Protein AF-A0A0E3ZAM3-F1 (afdb_monomer_lite)

Structure (mmCIF, N/CA/C/O backbone):
data_AF-A0A0E3ZAM3-F1
#
_entry.id   AF-A0A0E3ZAM3-F1
#
loop_
_atom_site.group_PDB
_atom_site.id
_atom_site.type_symbol
_atom_site.label_atom_id
_atom_site.label_alt_id
_atom_site.label_comp_id
_atom_site.label_asym_id
_atom_site.label_entity_id
_atom_site.label_seq_id
_atom_site.pdbx_PDB_ins_code
_atom_site.Cartn_x
_atom_site.Cartn_y
_atom_site.Cartn_z
_atom_site.occupancy
_atom_site.B_iso_or_equiv
_atom_site.auth_seq_id
_atom_site.auth_comp_id
_atom_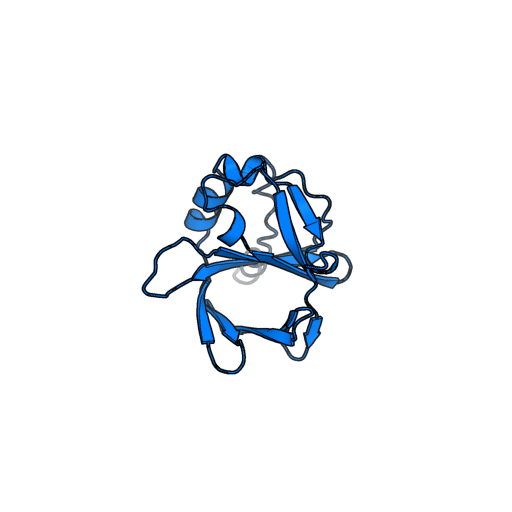site.auth_asym_id
_atom_site.auth_atom_id
_atom_site.pdbx_PDB_model_num
ATOM 1 N N . MET A 1 1 ? -16.613 35.700 14.824 1.00 46.06 1 MET A N 1
ATOM 2 C CA . MET A 1 1 ? -15.928 35.248 13.590 1.00 46.06 1 MET A CA 1
ATOM 3 C C . MET A 1 1 ? -14.954 34.097 13.885 1.00 46.06 1 MET A C 1
ATOM 5 O O . MET A 1 1 ? -13.758 34.323 13.938 1.00 46.06 1 MET A O 1
ATOM 9 N N . LYS A 1 2 ? -15.438 32.868 14.142 1.00 41.44 2 LYS A N 1
ATOM 10 C CA . LYS A 1 2 ? -14.566 31.690 14.399 1.00 41.44 2 LYS A CA 1
ATOM 11 C C . LYS A 1 2 ? -15.093 30.357 13.834 1.00 41.44 2 LYS A C 1
ATOM 13 O O . LYS A 1 2 ? -14.516 29.317 14.107 1.00 41.44 2 LYS A O 1
ATOM 18 N N . LYS A 1 3 ? -16.184 30.360 13.056 1.00 41.06 3 LYS A N 1
ATOM 19 C CA . LYS A 1 3 ? -16.838 29.115 12.596 1.00 41.06 3 LYS A CA 1
ATOM 20 C C . LYS A 1 3 ? -16.625 28.778 11.114 1.00 41.06 3 LYS A C 1
ATOM 22 O O . LYS A 1 3 ? -16.874 27.646 10.732 1.00 41.06 3 LYS A O 1
ATOM 27 N N . LEU A 1 4 ? -16.122 29.710 10.299 1.00 43.88 4 LEU A N 1
ATOM 28 C CA . LEU A 1 4 ? -15.966 29.497 8.850 1.00 43.88 4 LEU A CA 1
ATOM 29 C C . LEU A 1 4 ? -14.602 28.920 8.431 1.00 43.88 4 LEU A C 1
ATOM 31 O O . LEU A 1 4 ? -14.508 28.327 7.366 1.00 43.88 4 LEU A O 1
ATOM 35 N N . ILE A 1 5 ? -13.561 29.018 9.266 1.00 47.88 5 ILE A N 1
ATOM 36 C CA . ILE A 1 5 ? -12.212 28.531 8.907 1.00 47.88 5 ILE A CA 1
ATOM 37 C C . ILE A 1 5 ? -12.047 27.028 9.208 1.00 47.88 5 ILE A C 1
ATOM 39 O O . ILE A 1 5 ? -11.266 26.343 8.555 1.00 47.88 5 ILE A O 1
ATOM 43 N N . MET A 1 6 ? -12.835 26.470 10.134 1.00 44.34 6 MET A N 1
ATOM 44 C CA . MET A 1 6 ? -12.668 25.076 10.573 1.00 44.34 6 MET A CA 1
ATOM 45 C C . MET A 1 6 ? -13.172 24.035 9.560 1.00 44.34 6 MET A C 1
ATOM 47 O O . MET A 1 6 ? -12.778 22.877 9.634 1.00 44.34 6 MET A O 1
ATOM 51 N N . ILE A 1 7 ? -14.001 24.439 8.593 1.00 44.09 7 ILE A N 1
ATOM 52 C CA . ILE A 1 7 ? -14.472 23.556 7.511 1.00 44.09 7 ILE A CA 1
ATOM 53 C C . ILE A 1 7 ? -13.471 23.533 6.339 1.00 44.09 7 ILE A C 1
ATOM 55 O O . ILE A 1 7 ? -13.437 22.571 5.576 1.00 44.09 7 ILE A O 1
ATOM 59 N N . LEU A 1 8 ? -12.571 24.521 6.241 1.00 37.31 8 LEU A N 1
ATOM 60 C CA . LEU A 1 8 ? -11.577 24.588 5.164 1.00 37.31 8 LEU A CA 1
ATOM 61 C C . LEU A 1 8 ? -10.374 23.645 5.384 1.00 37.31 8 LEU A C 1
ATOM 63 O O . LEU A 1 8 ? -9.670 23.319 4.435 1.00 37.31 8 LEU A O 1
ATOM 67 N N . MET A 1 9 ? -10.156 23.140 6.606 1.00 44.06 9 MET A N 1
ATOM 68 C CA . MET A 1 9 ? -9.038 22.230 6.920 1.00 44.06 9 MET A CA 1
ATOM 69 C C . MET A 1 9 ? -9.327 20.741 6.669 1.00 44.06 9 MET A C 1
ATOM 71 O O . MET A 1 9 ? -8.450 19.911 6.899 1.00 44.06 9 MET A O 1
ATOM 75 N N . MET A 1 10 ? -10.517 20.373 6.181 1.00 44.47 10 MET A N 1
ATOM 76 C CA . MET A 1 10 ? -10.887 18.962 5.983 1.00 44.47 10 MET A CA 1
ATOM 77 C C . MET A 1 10 ? -11.291 18.614 4.544 1.00 44.47 10 MET A C 1
ATOM 79 O O . MET A 1 10 ? -11.966 17.618 4.304 1.00 44.47 10 MET A O 1
ATOM 83 N N . MET A 1 11 ? -10.813 19.397 3.575 1.00 39.91 11 MET A N 1
ATOM 84 C CA . MET A 1 11 ? -10.763 19.014 2.162 1.00 39.91 11 MET A CA 1
ATOM 85 C C . MET A 1 11 ? -9.323 19.069 1.652 1.00 39.91 11 MET A C 1
ATOM 87 O O . MET A 1 11 ? -8.987 19.812 0.739 1.00 39.91 11 MET A O 1
ATOM 91 N N . ILE A 1 12 ? -8.451 18.233 2.217 1.00 49.75 12 ILE A N 1
ATOM 92 C CA . ILE A 1 12 ? -7.237 17.828 1.499 1.00 49.75 12 ILE A CA 1
ATOM 93 C C . ILE A 1 12 ? -7.638 16.676 0.570 1.00 49.75 12 ILE A C 1
ATOM 95 O O . ILE A 1 12 ? -7.276 15.517 0.756 1.00 49.75 12 ILE A O 1
ATOM 99 N N . THR A 1 13 ? -8.467 16.985 -0.424 1.00 43.44 13 THR A N 1
ATOM 100 C CA . THR A 1 13 ? -8.499 16.212 -1.662 1.00 43.44 13 THR A CA 1
ATOM 101 C C . THR A 1 13 ? -7.161 16.471 -2.340 1.00 43.44 13 THR A C 1
ATOM 103 O O . THR A 1 13 ? -6.889 17.581 -2.789 1.00 43.44 13 THR A O 1
ATOM 106 N N . PHE A 1 14 ? -6.284 15.469 -2.318 1.00 48.47 14 PHE A N 1
ATOM 107 C CA . PHE A 1 14 ? -4.962 15.477 -2.944 1.00 48.47 14 PHE A CA 1
ATOM 108 C C . PHE A 1 14 ? -5.089 15.673 -4.470 1.00 48.47 14 PHE A C 1
ATOM 110 O O . PHE A 1 14 ? -5.032 14.724 -5.246 1.00 48.47 14 PHE A O 1
ATOM 117 N N . VAL A 1 15 ? -5.259 16.920 -4.912 1.00 44.12 15 VAL A N 1
ATOM 118 C CA . VAL A 1 15 ? -5.201 17.324 -6.332 1.00 44.12 15 VAL A CA 1
ATOM 119 C C . VAL A 1 15 ? -3.742 17.572 -6.774 1.00 44.12 15 VAL A C 1
ATOM 121 O O . VAL A 1 15 ? -3.460 17.736 -7.953 1.00 44.12 15 VAL A O 1
ATOM 124 N N . GLY A 1 16 ? -2.773 17.527 -5.851 1.00 38.91 16 GLY A N 1
ATOM 125 C CA . GLY A 1 16 ? -1.388 17.963 -6.090 1.00 38.91 16 GLY A CA 1
ATOM 126 C C . GLY A 1 16 ? -0.343 16.909 -6.484 1.00 38.91 16 GLY A C 1
ATOM 127 O O . GLY A 1 16 ? 0.815 17.272 -6.606 1.00 38.91 16 GLY A O 1
ATOM 128 N N . MET A 1 17 ? -0.684 15.630 -6.683 1.00 47.72 17 MET A N 1
ATOM 129 C CA . MET A 1 17 ? 0.301 14.584 -7.054 1.00 47.72 17 MET A CA 1
ATOM 130 C C . MET A 1 17 ? 0.190 14.141 -8.525 1.00 47.72 17 MET A C 1
ATOM 132 O O . MET A 1 17 ? 0.475 12.998 -8.856 1.00 47.72 17 MET A O 1
ATOM 136 N N . ALA A 1 18 ? -0.320 14.989 -9.420 1.00 44.69 18 ALA A N 1
ATOM 137 C CA . ALA A 1 18 ? -0.689 14.580 -10.780 1.00 44.69 18 ALA A CA 1
ATOM 138 C C . ALA A 1 18 ? 0.461 14.554 -11.810 1.00 44.69 18 ALA A C 1
ATOM 140 O O . ALA A 1 18 ? 0.242 14.065 -12.912 1.00 44.69 18 ALA A O 1
ATOM 141 N N . THR A 1 19 ? 1.667 15.039 -11.501 1.00 44.41 19 THR A N 1
ATOM 142 C CA . THR A 1 19 ? 2.716 15.216 -12.527 1.00 44.41 19 THR A CA 1
ATOM 143 C C . THR A 1 19 ? 3.643 14.015 -12.735 1.00 44.41 19 THR A C 1
ATOM 145 O O . THR A 1 19 ? 4.192 13.895 -13.822 1.00 44.41 19 THR A O 1
ATOM 148 N N . ASN A 1 20 ? 3.773 13.096 -11.768 1.00 51.31 20 ASN A N 1
ATOM 149 C CA . ASN A 1 20 ? 4.709 11.954 -11.834 1.00 51.31 20 ASN A CA 1
ATOM 150 C C . ASN A 1 20 ? 4.049 10.600 -11.507 1.00 51.31 20 ASN A C 1
ATOM 152 O O . ASN A 1 20 ? 4.689 9.701 -10.966 1.00 51.31 20 ASN A O 1
ATOM 156 N N . LYS A 1 21 ? 2.745 10.449 -11.768 1.00 60.72 21 LYS A N 1
ATOM 157 C CA . LYS A 1 21 ? 2.055 9.179 -11.497 1.00 60.72 21 LYS A CA 1
ATOM 158 C C . LYS A 1 21 ? 2.456 8.113 -12.522 1.00 60.72 21 LYS A C 1
ATOM 160 O O . LYS A 1 21 ? 2.566 8.448 -13.704 1.00 60.72 21 LYS A O 1
ATOM 165 N N . PRO A 1 22 ? 2.612 6.843 -12.104 1.00 63.34 22 PRO A N 1
ATOM 166 C CA . PRO A 1 22 ? 2.799 5.752 -13.040 1.00 63.34 22 PRO A CA 1
ATOM 167 C C . PRO A 1 22 ? 1.574 5.692 -13.947 1.00 63.34 22 PRO A C 1
ATOM 169 O O . PRO A 1 22 ? 0.475 6.105 -13.557 1.00 63.34 22 PRO A O 1
ATOM 172 N N . LYS A 1 23 ? 1.741 5.176 -15.165 1.00 63.44 23 LYS A N 1
ATOM 173 C CA . LYS A 1 23 ? 0.605 4.988 -16.068 1.00 63.44 23 LYS A CA 1
ATOM 174 C C . LYS A 1 23 ? -0.247 3.832 -15.547 1.00 63.44 23 LYS A C 1
ATOM 176 O O . LYS A 1 23 ? -0.054 2.681 -15.932 1.00 63.44 23 LYS A O 1
ATOM 181 N N . ASP A 1 24 ? -1.174 4.157 -14.657 1.00 67.31 24 ASP A N 1
ATOM 182 C CA . ASP A 1 24 ? -2.150 3.232 -14.108 1.00 67.31 24 ASP A CA 1
ATOM 183 C C . ASP A 1 24 ? -3.550 3.494 -14.665 1.00 67.31 24 ASP A C 1
ATOM 185 O O . ASP A 1 24 ? -3.892 4.609 -15.056 1.00 67.31 24 ASP A O 1
ATOM 189 N N . ASN A 1 25 ? -4.339 2.426 -14.772 1.00 65.25 25 ASN A N 1
ATOM 190 C CA . ASN A 1 25 ? -5.701 2.476 -15.304 1.00 65.25 25 ASN A CA 1
ATOM 191 C C . ASN A 1 25 ? -6.740 2.549 -14.171 1.00 65.25 25 ASN A C 1
ATOM 193 O O . ASN A 1 25 ? -7.892 2.158 -14.368 1.00 65.25 25 ASN A O 1
ATOM 197 N N . PHE A 1 26 ? -6.344 2.963 -12.962 1.00 77.06 26 PHE A N 1
ATOM 198 C CA . PHE A 1 26 ? -7.250 2.975 -11.823 1.00 77.06 26 PHE A CA 1
ATOM 199 C C . PHE A 1 26 ? -8.000 4.297 -11.750 1.00 77.06 26 PHE A C 1
ATOM 201 O O . PHE A 1 26 ? -7.404 5.365 -11.637 1.00 77.06 26 PHE A O 1
ATOM 208 N N . ASP A 1 27 ? -9.327 4.218 -11.710 1.00 75.81 27 ASP A N 1
ATOM 209 C CA . ASP A 1 27 ? -10.148 5.361 -11.332 1.00 75.81 27 ASP A CA 1
ATOM 210 C C . ASP A 1 27 ? -10.418 5.324 -9.821 1.00 75.81 27 ASP A C 1
ATOM 212 O O . ASP A 1 27 ? -11.190 4.487 -9.334 1.00 75.81 27 ASP A O 1
ATOM 216 N N . TYR A 1 28 ? -9.750 6.193 -9.058 1.00 71.38 28 TYR A N 1
ATOM 217 C CA . TYR A 1 28 ? -9.816 6.205 -7.595 1.00 71.38 28 TYR A CA 1
ATOM 218 C C . TYR A 1 28 ? -10.463 7.457 -7.010 1.00 71.38 28 TYR A C 1
ATOM 220 O O . TYR A 1 28 ? -10.226 8.582 -7.436 1.00 71.38 28 TYR A O 1
ATOM 228 N N . ASP A 1 29 ? -11.307 7.218 -6.005 1.00 67.25 29 ASP A N 1
ATOM 229 C CA . ASP A 1 29 ? -12.054 8.227 -5.246 1.00 67.25 29 ASP A CA 1
ATOM 230 C C . ASP A 1 29 ? -11.169 8.846 -4.172 1.00 67.25 29 ASP A C 1
ATOM 232 O O . ASP A 1 29 ? -11.150 10.057 -3.961 1.00 67.25 29 ASP A O 1
ATOM 236 N N . LYS A 1 30 ? -10.398 7.993 -3.488 1.00 68.38 30 LYS A N 1
ATOM 237 C CA . LYS A 1 30 ? -9.599 8.419 -2.351 1.00 68.38 30 LYS A CA 1
ATOM 238 C C . LYS A 1 30 ? -8.368 7.547 -2.165 1.00 68.38 30 LYS A C 1
ATOM 240 O O . LYS A 1 30 ? -8.427 6.319 -2.163 1.00 68.38 30 LYS A O 1
ATOM 245 N N . TYR A 1 31 ? -7.252 8.211 -1.924 1.00 72.19 31 TYR A N 1
ATOM 246 C CA . TYR A 1 31 ? -6.025 7.581 -1.471 1.00 72.19 31 TYR A CA 1
ATOM 247 C C . TYR A 1 31 ? -6.117 7.256 0.037 1.00 72.19 31 TYR A C 1
ATOM 249 O O . TYR A 1 31 ? -6.544 8.108 0.824 1.00 72.19 31 TYR A O 1
ATOM 257 N N . VAL A 1 32 ? -5.779 6.021 0.440 1.00 75.31 32 VAL A N 1
ATOM 258 C CA . VAL A 1 32 ? -5.959 5.541 1.829 1.00 75.31 32 VAL A CA 1
ATOM 259 C C . VAL A 1 32 ? -4.649 5.603 2.621 1.00 75.31 32 VAL A C 1
ATOM 261 O O . VAL A 1 32 ? -4.660 6.092 3.755 1.00 75.31 32 VAL A O 1
ATOM 264 N N . GLY A 1 33 ? -3.521 5.194 2.034 1.00 88.50 33 GLY A N 1
ATOM 265 C CA . GLY A 1 33 ? -2.209 5.324 2.674 1.00 88.50 33 GLY A CA 1
ATOM 266 C C . GLY A 1 33 ? -1.078 4.563 1.973 1.00 88.50 33 GLY A C 1
ATOM 267 O O . GLY A 1 33 ? -1.338 3.624 1.226 1.00 88.50 33 GLY A O 1
ATOM 268 N N . TYR A 1 34 ? 0.158 4.982 2.255 1.00 91.00 34 TYR A N 1
ATOM 269 C CA . TYR A 1 34 ? 1.442 4.364 1.934 1.00 91.00 34 TYR A CA 1
ATOM 270 C C . TYR A 1 34 ? 2.024 3.989 3.289 1.00 91.00 34 TYR A C 1
ATOM 272 O O . TYR A 1 34 ? 1.920 4.771 4.243 1.00 91.00 34 TYR A O 1
ATOM 280 N N . TYR A 1 35 ? 2.559 2.784 3.386 1.00 92.56 35 TYR A N 1
ATOM 281 C CA . TYR A 1 35 ? 3.024 2.239 4.643 1.00 92.56 35 TYR A CA 1
ATOM 282 C C . TYR A 1 35 ? 4.361 1.539 4.443 1.00 92.56 35 TYR A C 1
ATOM 284 O O . TYR A 1 35 ? 4.482 0.687 3.563 1.00 92.56 35 TYR A O 1
ATOM 292 N N . THR A 1 36 ? 5.338 1.875 5.277 1.00 92.44 36 THR A N 1
ATOM 293 C CA . THR A 1 36 ? 6.683 1.292 5.268 1.00 92.44 36 THR A CA 1
ATOM 294 C C . THR A 1 36 ? 6.835 0.322 6.436 1.00 92.44 36 THR A C 1
ATOM 296 O O . THR A 1 36 ? 6.444 0.637 7.561 1.00 92.44 36 THR A O 1
ATOM 299 N N . TYR A 1 37 ? 7.370 -0.868 6.172 1.00 91.56 37 TYR A N 1
ATOM 300 C CA . TYR A 1 37 ? 7.576 -1.912 7.176 1.00 91.56 37 TYR A CA 1
ATOM 301 C C . TYR A 1 37 ? 8.539 -1.470 8.294 1.00 91.56 37 TYR A C 1
ATOM 303 O O . TYR A 1 37 ? 9.547 -0.826 8.020 1.00 91.56 37 TYR A O 1
ATOM 311 N N . GLU A 1 38 ? 8.227 -1.814 9.549 1.00 87.62 38 GLU A N 1
ATOM 312 C CA . GLU A 1 38 ? 8.985 -1.394 10.746 1.00 87.62 38 GLU A CA 1
ATOM 313 C C . GLU A 1 38 ? 9.978 -2.459 11.283 1.00 87.62 38 GLU A C 1
ATOM 315 O O . GLU A 1 38 ? 10.522 -2.273 12.369 1.00 87.62 38 GLU A O 1
ATOM 320 N N . GLY A 1 39 ? 10.190 -3.592 10.598 1.00 80.44 39 GLY A N 1
ATOM 321 C CA . GLY A 1 39 ? 11.057 -4.686 11.086 1.00 80.44 39 GLY A CA 1
ATOM 322 C C . GLY A 1 39 ? 12.566 -4.509 10.841 1.00 80.44 39 GLY A C 1
ATOM 323 O O . GLY A 1 39 ? 12.994 -3.565 10.183 1.00 80.44 39 GLY A O 1
ATOM 324 N N . GLU A 1 40 ? 13.370 -5.447 11.367 1.00 66.75 40 GLU A N 1
ATOM 325 C CA . GLU A 1 40 ? 14.850 -5.384 11.387 1.00 66.75 40 GLU A CA 1
ATOM 326 C C . GLU A 1 40 ? 15.508 -5.496 10.001 1.00 66.75 40 GLU A C 1
ATOM 328 O O . GLU A 1 40 ? 16.546 -4.881 9.755 1.00 66.75 40 GLU A O 1
ATOM 333 N N . GLU A 1 41 ? 14.899 -6.228 9.066 1.00 57.97 41 GLU A N 1
ATOM 334 C CA . GLU A 1 41 ? 15.356 -6.275 7.677 1.00 57.97 41 GLU A CA 1
ATOM 335 C C . GLU A 1 41 ? 14.791 -5.081 6.903 1.00 57.97 41 GLU A C 1
ATOM 337 O O . GLU A 1 41 ? 13.729 -5.160 6.283 1.00 57.97 41 GLU A O 1
ATOM 342 N N . SER A 1 42 ? 15.523 -3.967 6.920 1.00 52.22 42 SER A N 1
ATOM 343 C CA . SER A 1 42 ? 15.220 -2.721 6.203 1.00 52.22 42 SER A CA 1
ATOM 344 C C . SER A 1 42 ? 15.345 -2.822 4.673 1.00 52.22 42 SER A C 1
ATOM 346 O O . SER A 1 42 ? 15.718 -1.863 3.995 1.00 52.22 42 SER A O 1
ATOM 348 N N . THR A 1 43 ? 14.967 -3.958 4.083 1.00 53.97 43 THR A N 1
ATOM 349 C CA . THR A 1 43 ? 14.498 -3.923 2.697 1.00 53.97 43 THR A CA 1
ATOM 350 C C . THR A 1 43 ? 13.193 -3.141 2.707 1.00 53.97 43 THR A C 1
ATOM 352 O O . THR A 1 43 ? 12.332 -3.368 3.553 1.00 53.97 43 THR A O 1
ATOM 355 N N . SER A 1 44 ? 13.088 -2.140 1.839 1.00 63.75 44 SER A N 1
ATOM 356 C CA . SER A 1 44 ? 12.054 -1.105 1.820 1.00 63.75 44 SER A CA 1
ATOM 357 C C . SER A 1 44 ? 10.660 -1.644 1.461 1.00 63.75 44 SER A C 1
ATOM 359 O O . SER A 1 44 ? 10.023 -1.160 0.533 1.00 63.75 44 SER A O 1
ATOM 361 N N . LYS A 1 45 ? 10.164 -2.660 2.179 1.00 83.69 45 LYS A N 1
ATOM 362 C CA . LYS A 1 45 ? 8.842 -3.256 1.998 1.00 83.69 45 LYS A CA 1
ATOM 363 C C . LYS A 1 45 ? 7.810 -2.166 2.244 1.00 83.69 45 LYS A C 1
ATOM 365 O O . LYS A 1 45 ? 7.540 -1.773 3.383 1.00 83.69 45 LYS A O 1
ATOM 370 N N . LYS A 1 46 ? 7.282 -1.642 1.146 1.00 89.38 46 LYS A N 1
ATOM 371 C CA . LYS A 1 46 ? 6.312 -0.560 1.133 1.00 89.38 46 LYS A CA 1
ATOM 372 C C . LYS A 1 46 ? 5.042 -1.071 0.493 1.00 89.38 46 LYS A C 1
ATOM 374 O O . LYS A 1 46 ? 5.076 -1.732 -0.540 1.00 89.38 46 LYS A O 1
ATOM 379 N N . ILE A 1 47 ? 3.919 -0.744 1.106 1.00 91.12 47 ILE A N 1
ATOM 380 C CA . ILE A 1 47 ? 2.605 -1.107 0.597 1.00 91.12 47 ILE A CA 1
ATOM 381 C C . ILE A 1 47 ? 1.739 0.132 0.478 1.00 91.12 47 ILE A C 1
ATOM 383 O O . ILE A 1 47 ? 1.827 1.059 1.283 1.00 91.12 47 ILE A O 1
ATOM 387 N N . GLU A 1 48 ? 0.879 0.144 -0.527 1.00 91.50 48 GLU A N 1
ATOM 388 C CA . GLU A 1 48 ? -0.126 1.180 -0.711 1.00 91.50 48 GLU A CA 1
ATOM 389 C C . GLU A 1 48 ? -1.520 0.578 -0.717 1.00 91.50 48 GLU A C 1
ATOM 391 O O . GLU A 1 48 ? -1.762 -0.449 -1.345 1.00 91.50 48 GLU A O 1
ATOM 396 N N . ILE A 1 49 ? -2.457 1.264 -0.062 1.00 91.25 49 ILE A N 1
ATOM 397 C CA . ILE A 1 49 ? -3.883 0.966 -0.151 1.00 91.25 49 ILE A CA 1
ATOM 398 C C . ILE A 1 49 ? -4.585 2.126 -0.864 1.00 91.25 49 ILE A C 1
ATOM 400 O O . ILE A 1 49 ? -4.474 3.293 -0.465 1.00 91.25 49 ILE A O 1
ATOM 404 N N . ARG A 1 50 ? -5.369 1.803 -1.898 1.00 90.06 50 ARG A N 1
ATOM 405 C CA . ARG A 1 50 ? -6.205 2.763 -2.642 1.00 90.06 50 ARG A CA 1
ATOM 406 C C . ARG A 1 50 ? -7.681 2.389 -2.541 1.00 90.06 50 ARG A C 1
ATOM 408 O O . ARG A 1 50 ? -8.022 1.208 -2.568 1.00 90.06 50 ARG A O 1
ATOM 415 N N . LYS A 1 51 ? -8.562 3.395 -2.480 1.00 89.25 51 LYS A N 1
ATOM 416 C CA . LYS A 1 51 ? -10.014 3.233 -2.638 1.00 89.25 51 LYS A CA 1
ATOM 417 C C . LYS A 1 51 ? -10.431 3.705 -4.031 1.00 89.25 51 LYS A C 1
ATOM 419 O O . LYS A 1 51 ? -10.318 4.886 -4.365 1.00 89.25 51 LYS A O 1
ATOM 424 N N . LEU A 1 52 ? -10.942 2.778 -4.826 1.00 87.50 52 LEU A N 1
ATOM 425 C CA . LEU A 1 52 ? -11.443 3.011 -6.175 1.00 87.50 52 LEU A CA 1
ATOM 426 C C . LEU A 1 52 ? -12.795 3.750 -6.158 1.00 87.50 52 LEU A C 1
ATOM 428 O O . LEU A 1 52 ? -13.537 3.668 -5.176 1.00 87.50 52 LEU A O 1
ATOM 432 N N . LYS A 1 53 ? -13.158 4.437 -7.252 1.00 85.94 53 LYS A N 1
ATOM 433 C CA . LYS A 1 53 ? -14.446 5.158 -7.362 1.00 85.94 53 LYS A CA 1
ATOM 434 C C . LYS A 1 53 ? -15.677 4.275 -7.248 1.00 85.94 53 LYS A C 1
ATOM 436 O O . LYS A 1 53 ? -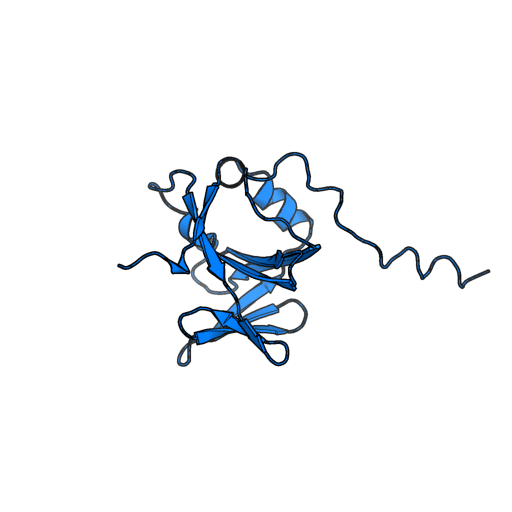16.701 4.702 -6.729 1.00 85.94 53 LYS A O 1
ATOM 441 N N . ASN A 1 54 ? -15.557 3.017 -7.648 1.00 85.44 54 ASN A N 1
ATOM 442 C CA . ASN A 1 54 ? -16.603 2.013 -7.464 1.00 85.44 54 ASN A CA 1
ATOM 443 C C . ASN A 1 54 ? -16.693 1.472 -6.019 1.00 85.44 54 ASN A C 1
ATOM 445 O O . ASN A 1 54 ? -17.376 0.479 -5.782 1.00 85.44 54 ASN A O 1
ATOM 449 N N . GLY A 1 55 ? -15.975 2.072 -5.063 1.00 86.12 55 GLY A N 1
ATOM 450 C CA . GLY A 1 55 ? -15.978 1.690 -3.652 1.00 86.12 55 GLY A CA 1
ATOM 451 C C . GLY A 1 55 ? -15.089 0.495 -3.299 1.00 86.12 55 GLY A C 1
ATOM 452 O O . GLY A 1 55 ? -14.963 0.179 -2.116 1.00 86.12 55 GLY A O 1
ATOM 453 N N . LYS A 1 56 ? -14.456 -0.159 -4.282 1.00 90.31 56 LYS A N 1
ATOM 454 C CA . LYS A 1 56 ? -13.523 -1.273 -4.048 1.00 90.31 56 LYS A CA 1
ATOM 455 C C . LYS A 1 56 ? -12.180 -0.767 -3.529 1.00 90.31 56 LYS A C 1
ATOM 457 O O . LYS A 1 56 ? -11.806 0.379 -3.763 1.00 90.31 56 LYS A O 1
ATOM 462 N N . TYR A 1 57 ? -11.439 -1.642 -2.862 1.00 92.06 57 TYR A N 1
ATOM 463 C CA . TYR A 1 57 ? -10.098 -1.351 -2.368 1.00 92.06 57 TYR A CA 1
ATOM 464 C C . TYR A 1 57 ? -9.080 -2.230 -3.088 1.00 92.06 57 TYR A C 1
ATOM 466 O O . TYR A 1 57 ? -9.391 -3.363 -3.455 1.00 92.06 57 TYR A O 1
ATOM 474 N N . ILE A 1 58 ? -7.876 -1.703 -3.283 1.00 93.12 58 ILE A N 1
ATOM 475 C CA . ILE A 1 58 ? -6.734 -2.467 -3.792 1.00 93.12 58 ILE A CA 1
ATOM 476 C C . ILE A 1 58 ? -5.512 -2.235 -2.912 1.00 93.12 58 ILE A C 1
ATOM 478 O O . ILE A 1 58 ? -5.374 -1.162 -2.316 1.00 93.12 58 ILE A O 1
ATOM 482 N N . LEU A 1 59 ? -4.649 -3.243 -2.864 1.00 93.19 59 LEU A N 1
ATOM 483 C CA . LEU A 1 59 ? -3.316 -3.191 -2.286 1.00 93.19 59 LEU A CA 1
ATOM 484 C C . LEU A 1 59 ? -2.281 -3.261 -3.403 1.00 93.19 59 LEU A C 1
ATOM 486 O O . LEU A 1 59 ? -2.418 -4.076 -4.310 1.00 93.19 59 LEU A O 1
ATOM 490 N N . ILE A 1 60 ? -1.248 -2.434 -3.325 1.00 90.50 60 ILE A N 1
ATOM 491 C CA . ILE A 1 60 ? -0.067 -2.517 -4.183 1.00 90.50 60 ILE A CA 1
ATOM 492 C C . ILE A 1 60 ? 1.116 -2.839 -3.277 1.00 90.50 60 ILE A C 1
ATOM 494 O O . ILE A 1 60 ? 1.365 -2.108 -2.317 1.00 90.50 60 ILE A O 1
ATOM 498 N N . ASP A 1 61 ? 1.813 -3.935 -3.570 1.00 88.06 61 ASP A N 1
ATOM 499 C CA . ASP A 1 61 ? 3.013 -4.345 -2.843 1.00 88.06 61 ASP A CA 1
ATOM 500 C C . ASP A 1 61 ? 4.257 -3.937 -3.633 1.00 88.06 61 ASP A C 1
ATOM 502 O O . ASP A 1 61 ? 4.560 -4.490 -4.693 1.00 88.06 61 ASP A O 1
ATOM 506 N N . TYR A 1 62 ? 4.974 -2.942 -3.119 1.00 88.50 62 TYR A N 1
ATOM 507 C CA . TYR A 1 62 ? 6.179 -2.419 -3.747 1.00 88.50 62 TYR A CA 1
ATOM 508 C C . TYR A 1 62 ? 7.429 -3.219 -3.395 1.00 88.50 62 TYR A C 1
ATOM 510 O O . TYR A 1 62 ? 8.490 -2.909 -3.923 1.00 88.50 62 TYR A O 1
ATOM 518 N N . THR A 1 63 ? 7.334 -4.285 -2.590 1.00 82.25 63 THR A N 1
ATOM 519 C CA . THR A 1 63 ? 8.460 -5.210 -2.364 1.00 82.25 63 THR A CA 1
ATOM 520 C C . THR A 1 63 ? 9.051 -5.708 -3.687 1.00 82.25 63 THR A C 1
ATOM 522 O O . THR A 1 63 ? 10.266 -5.810 -3.823 1.00 82.25 63 THR A O 1
ATOM 525 N N . TYR A 1 64 ? 8.208 -5.912 -4.705 1.00 78.44 64 TYR A N 1
ATOM 526 C CA . TYR A 1 64 ? 8.615 -6.351 -6.043 1.00 78.44 64 TYR A CA 1
ATOM 527 C C . TYR A 1 64 ? 9.361 -5.289 -6.875 1.00 78.44 64 TYR A C 1
ATOM 529 O O . TYR A 1 64 ? 9.874 -5.621 -7.943 1.00 78.44 64 TYR A O 1
ATOM 537 N N . MET A 1 65 ? 9.433 -4.031 -6.419 1.00 83.06 65 MET A N 1
ATOM 538 C CA . MET A 1 65 ? 10.286 -3.008 -7.042 1.00 83.06 65 MET A CA 1
ATOM 539 C C . MET A 1 65 ? 11.758 -3.179 -6.672 1.00 83.06 65 MET A C 1
ATOM 541 O O . MET A 1 65 ? 12.637 -2.789 -7.434 1.00 83.06 65 MET A O 1
ATOM 545 N N . TYR A 1 66 ? 12.041 -3.731 -5.493 1.00 70.62 66 TYR A N 1
ATOM 546 C CA . TYR A 1 66 ? 13.380 -3.729 -4.921 1.00 70.62 66 TYR A CA 1
ATOM 547 C C . TYR A 1 66 ? 14.137 -4.995 -5.345 1.00 70.62 66 TYR A C 1
ATOM 549 O O . TYR A 1 66 ? 14.135 -6.005 -4.648 1.00 70.62 66 TYR A O 1
ATOM 557 N N . GLY A 1 67 ? 14.781 -4.949 -6.516 1.00 63.50 67 GLY A N 1
ATOM 558 C CA . GLY A 1 67 ? 15.649 -6.024 -7.006 1.00 63.50 67 GLY A CA 1
ATOM 559 C C . GLY A 1 67 ? 16.182 -5.784 -8.422 1.00 63.50 67 GLY A C 1
ATOM 560 O O . GLY A 1 67 ? 15.575 -5.068 -9.213 1.00 63.50 67 GLY A O 1
ATOM 561 N N . SER A 1 68 ? 17.297 -6.432 -8.778 1.00 60.31 68 SER A N 1
ATOM 562 C CA . SER A 1 68 ? 17.966 -6.289 -10.088 1.00 60.31 68 SER A CA 1
ATOM 563 C C . SER A 1 68 ? 17.141 -6.769 -11.296 1.00 60.31 68 SER A C 1
ATOM 565 O O . SER A 1 68 ? 17.558 -6.576 -12.435 1.00 60.31 68 SER A O 1
ATOM 567 N N . GLY A 1 69 ? 15.979 -7.388 -1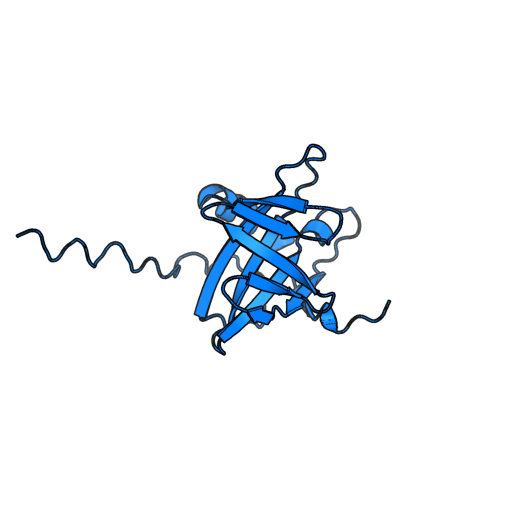1.063 1.00 70.81 69 GLY A N 1
ATOM 568 C CA . GLY A 1 69 ? 15.070 -7.898 -12.093 1.00 70.81 69 GLY A CA 1
ATOM 569 C C . GLY A 1 69 ? 13.787 -7.085 -12.295 1.00 70.81 69 GLY A C 1
ATOM 570 O O . GLY A 1 69 ? 12.934 -7.509 -13.078 1.00 70.81 69 GLY A O 1
ATOM 571 N N . TYR A 1 70 ? 13.605 -5.956 -11.599 1.00 83.12 70 TYR A N 1
ATOM 572 C CA . TYR A 1 70 ? 12.405 -5.137 -11.768 1.00 83.12 70 TYR A CA 1
ATOM 573 C C . TYR A 1 70 ? 12.352 -4.522 -13.175 1.00 83.12 70 TYR A C 1
ATOM 575 O O . TYR A 1 70 ? 13.266 -3.834 -13.615 1.00 83.12 70 TYR A O 1
ATOM 583 N N . ASN A 1 71 ? 11.261 -4.778 -13.898 1.00 84.69 71 ASN A N 1
ATOM 584 C CA . ASN A 1 71 ? 11.077 -4.359 -15.294 1.00 84.69 71 ASN A CA 1
ATOM 585 C C . ASN A 1 71 ? 9.923 -3.360 -15.476 1.00 84.69 71 ASN A C 1
ATOM 587 O O . ASN A 1 71 ? 9.351 -3.253 -16.565 1.00 84.69 71 ASN A O 1
ATOM 591 N N . GLY A 1 72 ? 9.536 -2.670 -14.400 1.00 86.31 72 GLY A N 1
ATOM 592 C CA . GLY A 1 72 ? 8.401 -1.754 -14.422 1.00 86.31 72 GLY A CA 1
ATOM 593 C C . GLY A 1 72 ? 7.038 -2.435 -14.280 1.00 86.31 72 GLY A C 1
ATOM 594 O O . GLY A 1 72 ? 6.035 -1.798 -14.574 1.00 86.31 72 GLY A O 1
ATOM 595 N N . LYS A 1 73 ? 6.943 -3.713 -13.889 1.00 87.62 73 LYS A N 1
ATOM 596 C CA . LYS A 1 73 ? 5.654 -4.398 -13.661 1.00 87.62 73 LYS A CA 1
ATOM 597 C C . LYS A 1 73 ? 5.439 -4.702 -12.184 1.00 87.62 73 LYS A C 1
ATOM 599 O O . LYS A 1 73 ? 6.255 -5.394 -11.585 1.00 87.62 73 LYS A O 1
ATOM 604 N N . LEU A 1 74 ? 4.308 -4.263 -11.631 1.00 87.94 74 LEU A N 1
ATOM 605 C CA . LEU A 1 74 ? 3.951 -4.487 -10.227 1.00 87.94 74 LEU A CA 1
ATOM 606 C C . LEU A 1 74 ? 2.558 -5.093 -10.062 1.00 87.94 74 LEU A C 1
ATOM 608 O O . LEU A 1 74 ? 1.624 -4.659 -10.742 1.00 87.94 74 LEU A O 1
ATOM 612 N N . PRO A 1 75 ? 2.387 -6.060 -9.150 1.00 88.00 75 PRO A N 1
ATOM 613 C CA . PRO A 1 75 ? 1.074 -6.601 -8.856 1.00 88.00 75 PRO A CA 1
ATOM 614 C C . PRO A 1 75 ? 0.245 -5.607 -8.038 1.00 88.00 75 PRO A C 1
ATOM 616 O O . PRO A 1 75 ? 0.758 -4.884 -7.180 1.00 88.00 75 PRO A O 1
ATOM 619 N N . TYR A 1 76 ? -1.063 -5.629 -8.265 1.00 91.06 76 TYR A N 1
ATOM 620 C CA . TYR A 1 76 ? -2.045 -5.169 -7.291 1.00 91.06 76 TYR A CA 1
ATOM 621 C C . TYR A 1 76 ? -2.980 -6.317 -6.908 1.00 91.06 76 TYR A C 1
ATOM 623 O O . TYR A 1 76 ? -3.258 -7.197 -7.721 1.00 91.06 76 TYR A O 1
ATOM 631 N N . PHE A 1 77 ? -3.509 -6.267 -5.691 1.00 92.50 77 PHE A N 1
ATOM 632 C CA . PHE A 1 77 ? -4.411 -7.272 -5.138 1.00 92.50 77 PHE A CA 1
ATOM 633 C C . PHE A 1 77 ? -5.730 -6.622 -4.749 1.00 92.50 77 PHE A C 1
ATOM 635 O O . PHE A 1 77 ? -5.748 -5.529 -4.171 1.00 92.50 77 PHE A O 1
ATOM 642 N N . LYS A 1 78 ? -6.856 -7.261 -5.072 1.00 93.81 78 LYS A N 1
ATOM 643 C CA . LYS A 1 78 ? -8.167 -6.747 -4.663 1.00 93.81 78 LYS A CA 1
ATOM 644 C C . LYS A 1 78 ? -8.380 -7.022 -3.183 1.00 93.81 78 LYS A C 1
ATOM 646 O O . LYS A 1 78 ? -8.176 -8.130 -2.700 1.00 93.81 78 LYS A O 1
ATOM 651 N N . LEU A 1 79 ? -8.863 -6.004 -2.481 1.00 93.88 79 LEU A N 1
ATOM 652 C CA . LEU A 1 79 ? -9.161 -6.085 -1.063 1.00 93.88 79 LEU A CA 1
ATOM 653 C C . LEU A 1 79 ? -10.669 -6.120 -0.812 1.00 93.88 79 LEU A C 1
ATOM 655 O O . LEU A 1 79 ? -11.433 -5.279 -1.296 1.00 93.88 79 LEU A O 1
ATOM 659 N N . ILE A 1 80 ? -11.088 -7.059 0.028 1.00 92.81 80 ILE A N 1
ATOM 660 C CA . ILE A 1 80 ? -12.428 -7.140 0.600 1.00 92.81 80 ILE A CA 1
ATOM 661 C C . ILE A 1 80 ? -12.423 -6.359 1.912 1.00 92.81 80 ILE A C 1
ATOM 663 O O . ILE A 1 80 ? -11.696 -6.699 2.841 1.00 92.81 80 ILE A O 1
ATOM 667 N N . SER A 1 81 ? -13.249 -5.318 2.009 1.00 89.94 81 SER A N 1
ATOM 668 C CA . SER A 1 81 ? -13.428 -4.559 3.251 1.00 89.94 81 SER A CA 1
ATOM 669 C C . SER A 1 81 ? -14.538 -5.176 4.103 1.00 89.94 81 SER A C 1
ATOM 671 O O . SER A 1 81 ? -15.660 -5.356 3.628 1.00 89.94 81 SER A O 1
ATOM 673 N N . LYS A 1 82 ? -14.246 -5.494 5.368 1.00 88.19 82 LYS A N 1
ATOM 674 C CA . LYS A 1 82 ? -15.220 -6.022 6.335 1.00 88.19 82 LYS A CA 1
ATOM 675 C C . LYS A 1 82 ? -14.903 -5.507 7.737 1.00 88.19 82 LYS A C 1
ATOM 677 O O . LYS A 1 82 ? -13.826 -5.760 8.267 1.00 88.19 82 LYS A O 1
ATOM 682 N N . ASN A 1 83 ? -15.856 -4.803 8.353 1.00 84.19 83 ASN A N 1
ATOM 683 C CA . ASN A 1 83 ? -15.766 -4.293 9.730 1.00 84.19 83 ASN A CA 1
ATOM 684 C C . ASN A 1 83 ? -14.475 -3.497 10.022 1.00 84.19 83 ASN A C 1
ATOM 686 O O . ASN A 1 83 ? -13.834 -3.698 11.051 1.00 84.19 83 ASN A O 1
ATOM 690 N N . GLY A 1 84 ? -14.067 -2.620 9.097 1.00 77.19 84 GLY A N 1
ATOM 691 C CA . GLY A 1 84 ? -12.862 -1.791 9.250 1.00 77.19 84 GLY A CA 1
ATOM 692 C C . GLY A 1 84 ? -11.535 -2.521 9.006 1.00 77.19 84 GLY A C 1
ATOM 693 O O . GLY A 1 84 ? -10.475 -1.950 9.252 1.00 77.19 84 GLY A O 1
ATOM 694 N N . LYS A 1 85 ? -11.581 -3.765 8.519 1.00 89.06 85 LYS A N 1
ATOM 695 C CA . LYS A 1 85 ? -10.419 -4.561 8.114 1.00 89.06 85 LYS A CA 1
ATOM 696 C C . LYS A 1 85 ? -10.458 -4.832 6.617 1.00 89.06 85 LYS A C 1
ATOM 698 O O . LYS A 1 85 ? -11.544 -4.886 6.036 1.00 89.06 85 LYS A O 1
ATOM 703 N N . PHE A 1 86 ? -9.294 -5.056 6.023 1.00 93.38 86 PHE A N 1
ATOM 704 C CA . PHE A 1 86 ? -9.173 -5.494 4.638 1.00 93.38 86 PHE A CA 1
ATOM 705 C C . PHE A 1 86 ? -8.620 -6.911 4.566 1.00 93.38 86 PHE A C 1
ATOM 707 O O . PHE A 1 86 ? -7.851 -7.321 5.432 1.00 93.38 86 PHE A O 1
ATOM 714 N N . TYR A 1 87 ? -9.032 -7.643 3.540 1.00 92.38 87 TYR A N 1
ATOM 715 C CA . TYR A 1 87 ? -8.601 -9.009 3.281 1.00 92.38 87 TYR A CA 1
ATOM 716 C C . TYR A 1 87 ? -8.268 -9.154 1.806 1.00 92.38 87 TYR A C 1
ATOM 718 O O . TYR A 1 87 ? -9.054 -8.694 0.978 1.00 92.38 87 TYR A O 1
ATOM 726 N N . ASP A 1 88 ? -7.151 -9.784 1.478 1.00 90.44 88 ASP A N 1
ATOM 727 C CA . ASP A 1 88 ? -6.869 -10.186 0.100 1.00 90.44 88 ASP A CA 1
ATOM 728 C C . ASP A 1 88 ? -7.493 -11.555 -0.233 1.00 90.44 88 ASP A C 1
ATOM 730 O O . ASP A 1 88 ? -8.254 -12.132 0.557 1.00 90.44 88 ASP A O 1
ATOM 734 N N . LYS A 1 89 ? -7.194 -12.069 -1.433 1.00 87.75 89 LYS A N 1
ATOM 735 C CA . LYS A 1 89 ? -7.691 -13.365 -1.917 1.00 87.75 89 LYS A CA 1
ATOM 736 C C . LYS A 1 89 ? -7.251 -14.543 -1.038 1.00 87.75 89 LYS A C 1
ATOM 738 O O . LYS A 1 89 ? -8.009 -15.502 -0.890 1.00 87.75 89 LYS A O 1
ATOM 743 N N . ASP A 1 90 ? -6.076 -14.434 -0.422 1.00 85.81 90 ASP A N 1
ATOM 744 C CA . ASP A 1 90 ? -5.454 -15.464 0.410 1.00 85.81 90 ASP A CA 1
ATOM 745 C C . ASP A 1 90 ? -5.892 -15.348 1.882 1.00 85.81 90 ASP A C 1
ATOM 747 O O . ASP A 1 90 ? -5.442 -16.098 2.748 1.00 85.81 90 ASP A O 1
ATOM 751 N N . LYS A 1 91 ? -6.860 -14.459 2.160 1.00 83.94 91 LYS A N 1
ATOM 752 C CA . LYS A 1 91 ? -7.438 -14.168 3.480 1.00 83.94 91 LYS A CA 1
ATOM 753 C C . LYS A 1 91 ? -6.439 -13.551 4.461 1.00 83.94 91 LYS A C 1
ATOM 755 O O . LYS A 1 91 ? -6.730 -13.519 5.662 1.00 83.94 91 LYS A O 1
ATOM 760 N N . ILE A 1 92 ? -5.327 -13.007 3.969 1.00 89.69 92 ILE A N 1
ATOM 761 C CA . ILE A 1 92 ? -4.389 -12.227 4.777 1.00 89.69 92 ILE A CA 1
ATOM 762 C C . ILE A 1 92 ? -5.108 -10.960 5.219 1.00 89.69 92 ILE A C 1
ATOM 764 O O . ILE A 1 92 ? -5.802 -10.305 4.439 1.00 89.69 92 ILE A O 1
ATOM 768 N N . GLN A 1 93 ? -4.994 -10.637 6.504 1.00 93.94 93 GLN A N 1
ATOM 769 C CA . GLN A 1 93 ? -5.746 -9.547 7.106 1.00 93.94 93 GLN A CA 1
ATOM 770 C C . GLN A 1 93 ? -4.883 -8.294 7.241 1.00 93.94 93 GLN A C 1
ATOM 772 O O . GLN A 1 93 ? -3.815 -8.318 7.833 1.00 93.94 93 GLN A O 1
ATOM 777 N N . TYR A 1 94 ? -5.415 -7.165 6.790 1.00 93.06 94 TYR A N 1
ATOM 778 C CA . TYR A 1 94 ? -4.803 -5.845 6.882 1.00 93.06 94 TYR A CA 1
ATOM 779 C C . TYR A 1 94 ? -5.660 -4.954 7.785 1.00 93.06 94 TYR A C 1
ATOM 781 O O . TYR A 1 94 ? -6.833 -4.683 7.502 1.00 93.06 94 TYR A O 1
ATOM 789 N N . ILE A 1 95 ? -5.092 -4.509 8.905 1.00 92.81 95 ILE A N 1
ATOM 790 C CA . ILE A 1 95 ? -5.793 -3.753 9.948 1.00 92.81 95 ILE A CA 1
ATOM 791 C C . ILE A 1 95 ? -5.199 -2.354 10.045 1.00 92.81 95 ILE A C 1
ATOM 793 O O . ILE A 1 95 ? -4.054 -2.187 10.463 1.00 92.81 95 ILE A O 1
ATOM 797 N N . LEU A 1 96 ? -6.002 -1.342 9.728 1.00 88.88 96 LEU A N 1
ATOM 798 C CA . LEU A 1 96 ? -5.630 0.048 9.971 1.00 88.88 96 LEU A CA 1
ATOM 799 C C . LEU A 1 96 ? -5.829 0.388 11.452 1.00 88.88 96 LEU A C 1
ATOM 801 O O . LEU A 1 96 ? -6.939 0.287 11.975 1.00 88.88 96 LEU A O 1
ATOM 805 N N . LYS A 1 97 ? -4.756 0.802 12.130 1.00 87.25 97 LYS A N 1
ATOM 806 C CA . LYS A 1 97 ? -4.758 1.233 13.534 1.00 87.25 97 LYS A CA 1
ATOM 807 C C . LYS A 1 97 ? -4.041 2.573 13.658 1.00 87.25 97 LYS A C 1
ATOM 809 O O . LYS A 1 97 ? -2.829 2.614 13.825 1.00 87.25 97 LYS A O 1
ATOM 814 N N . GLY A 1 98 ? -4.796 3.667 13.576 1.00 85.06 98 GLY A N 1
ATOM 815 C CA . GLY A 1 98 ? -4.229 5.016 13.644 1.00 85.06 98 GLY A CA 1
ATOM 816 C C . GLY A 1 98 ? -3.270 5.288 12.484 1.00 85.06 98 GLY A C 1
ATOM 817 O O . GLY A 1 98 ? -3.676 5.288 11.321 1.00 85.06 98 GLY A O 1
ATOM 818 N N . ASP A 1 99 ? -2.005 5.518 12.813 1.00 86.88 99 ASP A N 1
ATOM 819 C CA . ASP A 1 99 ? -0.885 5.717 11.894 1.00 86.88 99 ASP A CA 1
ATOM 820 C C . ASP A 1 99 ? -0.152 4.414 11.540 1.00 86.88 99 ASP A C 1
ATOM 822 O O . ASP A 1 99 ? 0.886 4.458 10.889 1.00 86.88 99 ASP A O 1
ATOM 826 N N . LYS A 1 100 ? -0.690 3.251 11.919 1.00 91.31 100 LYS A N 1
ATOM 827 C CA . LYS A 1 100 ? -0.122 1.947 11.573 1.00 91.31 100 LYS A CA 1
ATOM 828 C C . LYS A 1 100 ? -1.044 1.117 10.697 1.00 91.31 100 LYS A C 1
ATOM 830 O O . LYS A 1 100 ? -2.274 1.207 10.765 1.00 91.31 100 LYS A O 1
ATOM 835 N N . LEU A 1 101 ? -0.422 0.248 9.917 1.00 92.62 101 LEU A N 1
ATOM 836 C CA . LEU A 1 101 ? -1.062 -0.862 9.234 1.00 92.62 101 LEU A CA 1
ATOM 837 C C . LEU A 1 101 ? -0.454 -2.161 9.763 1.00 92.62 101 LEU A C 1
ATOM 839 O O . LEU A 1 101 ? 0.759 -2.330 9.766 1.00 92.62 101 LEU A O 1
ATOM 843 N N . ILE A 1 102 ? -1.304 -3.065 10.242 1.00 93.62 102 ILE A N 1
ATOM 844 C CA . ILE A 1 102 ? -0.895 -4.395 10.694 1.00 93.62 102 ILE A CA 1
ATOM 845 C C . ILE A 1 102 ? -1.328 -5.408 9.642 1.00 93.62 102 ILE A C 1
ATOM 847 O O . ILE A 1 102 ? -2.527 -5.553 9.405 1.00 93.62 102 ILE A O 1
ATOM 851 N N . MET A 1 103 ? -0.367 -6.100 9.040 1.00 92.81 103 MET A N 1
ATOM 852 C CA . MET A 1 103 ? -0.615 -7.287 8.228 1.00 92.81 103 MET A CA 1
ATOM 853 C C . MET A 1 103 ? -0.541 -8.516 9.134 1.00 92.81 103 MET A C 1
ATOM 855 O O . MET A 1 103 ? 0.444 -8.716 9.840 1.00 92.81 103 MET A O 1
ATOM 859 N N . ASP A 1 104 ? -1.601 -9.310 9.148 1.00 92.38 104 ASP A N 1
ATOM 860 C CA . ASP A 1 104 ? -1.768 -10.499 9.974 1.00 92.38 104 ASP A CA 1
ATOM 861 C C . ASP A 1 104 ? -1.859 -11.722 9.054 1.00 92.38 104 ASP A C 1
ATOM 863 O O . ASP A 1 104 ? -2.847 -11.906 8.336 1.00 92.38 104 ASP A O 1
ATOM 867 N N . TYR A 1 105 ? -0.792 -12.521 9.074 1.00 87.69 105 TYR A N 1
ATOM 868 C CA . TYR A 1 105 ? -0.613 -13.753 8.304 1.00 87.69 105 TYR A CA 1
ATOM 869 C C . TYR A 1 105 ? -0.995 -14.994 9.144 1.00 87.69 105 TYR A C 1
ATOM 871 O O . TYR A 1 105 ? -0.515 -16.103 8.919 1.00 87.69 105 TYR A O 1
ATOM 879 N N . GLY A 1 106 ? -1.824 -14.815 10.180 1.00 84.69 106 GLY A N 1
ATOM 880 C CA . GLY A 1 106 ? -2.240 -15.866 11.108 1.00 84.69 106 GLY A CA 1
ATOM 881 C C . GLY A 1 106 ? -1.204 -16.117 12.202 1.00 84.69 106 GLY A C 1
ATOM 882 O O . GLY A 1 106 ? -1.432 -15.761 13.357 1.00 84.69 106 GLY A O 1
ATOM 883 N N . ASN A 1 107 ? -0.065 -16.712 11.839 1.00 85.31 107 ASN A N 1
ATOM 884 C CA . ASN A 1 107 ? 1.012 -17.028 12.789 1.00 85.31 107 ASN A CA 1
ATOM 885 C C . ASN A 1 107 ? 1.995 -15.868 12.984 1.00 85.31 107 ASN A C 1
ATOM 887 O O . ASN A 1 107 ? 2.691 -15.808 13.995 1.00 85.31 107 ASN A O 1
ATOM 891 N N . GLU A 1 108 ? 2.036 -14.937 12.034 1.00 88.38 108 GLU A N 1
ATOM 892 C CA . GLU A 1 108 ? 2.977 -13.823 12.018 1.00 88.38 108 GLU A CA 1
ATOM 893 C C . GLU A 1 108 ? 2.240 -12.505 11.820 1.00 88.38 108 GLU A C 1
ATOM 895 O O . GLU A 1 108 ? 1.235 -12.426 11.106 1.00 88.38 108 GLU A O 1
ATOM 900 N N . LYS A 1 109 ? 2.749 -11.451 12.462 1.00 91.25 109 LYS A N 1
ATOM 901 C 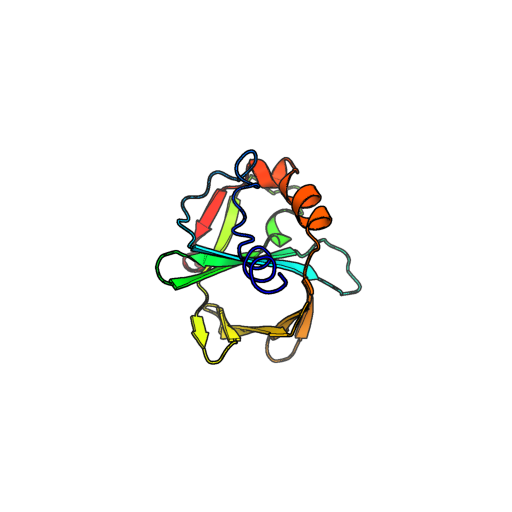CA . LYS A 1 109 ? 2.214 -10.099 12.318 1.00 91.25 109 LYS A CA 1
ATOM 902 C C . LYS A 1 109 ? 3.322 -9.143 11.945 1.00 91.25 109 LYS A C 1
ATOM 904 O O . LYS A 1 109 ? 4.354 -9.080 12.604 1.00 91.25 109 LYS A O 1
ATOM 909 N N . TYR A 1 110 ? 3.042 -8.348 10.929 1.00 90.69 110 TYR A N 1
ATOM 910 C CA . TYR A 1 110 ? 3.955 -7.367 10.383 1.00 90.69 110 TYR A CA 1
ATOM 911 C C . TYR A 1 110 ? 3.355 -5.982 10.595 1.00 90.69 110 TYR A C 1
ATOM 913 O O . TYR A 1 110 ? 2.215 -5.718 10.208 1.00 90.69 110 TYR A O 1
ATOM 921 N N . ALA A 1 111 ? 4.110 -5.108 11.254 1.00 92.62 111 ALA A N 1
ATOM 922 C CA . ALA A 1 111 ? 3.710 -3.731 11.486 1.00 92.62 111 ALA A CA 1
ATOM 923 C C . ALA A 1 111 ? 4.347 -2.815 10.440 1.00 92.62 111 ALA A C 1
ATOM 925 O O . ALA A 1 111 ? 5.537 -2.918 10.144 1.00 92.62 111 ALA A O 1
ATOM 926 N N . TYR A 1 112 ? 3.533 -1.920 9.896 1.00 92.94 112 TYR A N 1
ATOM 927 C CA . TYR A 1 112 ? 3.954 -0.893 8.964 1.00 92.94 112 TYR A CA 1
ATOM 928 C C . TYR A 1 112 ? 3.565 0.472 9.521 1.00 92.94 112 TYR A C 1
ATOM 930 O O . TYR A 1 112 ? 2.426 0.679 9.958 1.00 92.94 112 TYR A O 1
ATOM 938 N N . LYS A 1 113 ? 4.497 1.416 9.452 1.00 93.25 113 LYS A N 1
ATOM 939 C CA . LYS A 1 113 ? 4.277 2.825 9.761 1.00 93.25 113 LYS A CA 1
ATOM 940 C C . LYS A 1 113 ? 3.648 3.502 8.553 1.00 93.25 113 LYS A C 1
ATOM 942 O O . LYS A 1 113 ? 4.099 3.292 7.432 1.00 93.25 113 LYS A O 1
ATOM 947 N N . LYS A 1 114 ? 2.638 4.340 8.763 1.00 92.19 114 LYS A N 1
ATOM 948 C CA . LYS A 1 114 ? 2.112 5.219 7.722 1.00 92.19 114 LYS A CA 1
ATOM 949 C C . LYS A 1 114 ? 3.152 6.271 7.356 1.00 92.19 114 LYS A C 1
ATOM 951 O O . LYS A 1 114 ? 3.709 6.936 8.228 1.00 92.19 114 LYS A O 1
ATOM 956 N N . ASP A 1 115 ? 3.363 6.442 6.064 1.00 90.06 115 ASP A N 1
ATOM 957 C CA . ASP A 1 115 ? 4.328 7.402 5.555 1.00 90.06 115 ASP A CA 1
ATOM 958 C C . ASP A 1 115 ? 3.807 8.837 5.683 1.00 90.06 115 ASP A C 1
ATOM 960 O O . ASP A 1 115 ? 2.623 9.136 5.480 1.00 90.06 115 ASP A O 1
ATOM 964 N N . SER A 1 116 ? 4.724 9.739 6.012 1.00 89.06 116 SER A N 1
ATOM 965 C CA . SER A 1 116 ? 4.524 11.180 5.957 1.00 89.06 116 SER A CA 1
ATOM 966 C C . SER A 1 116 ? 4.439 11.669 4.511 1.00 89.06 116 SER A C 1
ATOM 968 O O . SER A 1 116 ? 4.844 10.995 3.567 1.00 89.06 116 SER A O 1
ATOM 970 N N . LYS A 1 117 ? 3.946 12.896 4.319 1.00 84.69 117 LYS A N 1
ATOM 971 C CA . LYS A 1 117 ? 3.858 13.506 2.986 1.00 84.69 117 LYS A CA 1
ATOM 972 C C . LYS A 1 117 ? 5.217 13.540 2.271 1.00 84.69 117 LYS A C 1
ATOM 974 O O . LYS A 1 117 ? 5.269 13.216 1.091 1.00 84.69 117 LYS A O 1
ATOM 979 N N . GLN A 1 118 ? 6.280 13.899 2.988 1.00 87.06 118 GLN A N 1
ATOM 980 C CA . GLN A 1 118 ? 7.628 13.978 2.429 1.00 87.06 118 GLN A CA 1
ATOM 981 C C . GLN A 1 118 ? 8.130 12.598 1.981 1.00 87.06 118 GLN A C 1
ATOM 983 O O . GLN A 1 118 ? 8.583 12.460 0.853 1.00 87.06 118 GLN A O 1
ATOM 988 N N . GLU A 1 119 ? 7.962 11.560 2.806 1.00 89.00 119 GLU A N 1
ATOM 989 C CA . GLU A 1 119 ? 8.368 10.186 2.458 1.00 89.00 119 GLU A CA 1
ATOM 990 C C . GLU A 1 119 ? 7.626 9.657 1.221 1.00 89.00 119 GLU A C 1
ATOM 992 O O . GLU A 1 119 ? 8.182 8.911 0.414 1.00 89.00 119 GLU A O 1
ATOM 997 N N . ILE A 1 120 ? 6.361 10.052 1.054 1.00 86.69 120 ILE A N 1
ATOM 998 C CA . ILE A 1 120 ? 5.569 9.708 -0.129 1.00 86.69 120 ILE A CA 1
ATOM 999 C C . ILE A 1 120 ? 6.100 10.440 -1.364 1.00 86.69 120 ILE A C 1
ATOM 1001 O O . ILE A 1 120 ? 6.229 9.833 -2.425 1.00 86.69 120 ILE A O 1
ATOM 1005 N N . GLU A 1 121 ? 6.386 11.736 -1.252 1.00 84.19 121 GLU A N 1
ATOM 1006 C CA . GLU A 1 121 ? 6.930 12.536 -2.355 1.00 84.19 121 GLU A CA 1
ATOM 1007 C C . GLU A 1 121 ? 8.295 12.007 -2.804 1.00 84.19 121 GLU A C 1
ATOM 1009 O O . GLU A 1 121 ? 8.498 11.790 -3.996 1.00 84.19 121 GLU A O 1
ATOM 1014 N N . GLU A 1 122 ? 9.187 11.709 -1.860 1.00 86.44 122 GLU A N 1
ATOM 1015 C CA . GLU A 1 122 ? 10.492 11.106 -2.136 1.00 86.44 122 GLU A CA 1
ATOM 1016 C C . GLU A 1 122 ? 10.337 9.766 -2.865 1.00 86.44 122 GLU A C 1
ATOM 1018 O O . GLU A 1 122 ? 10.877 9.601 -3.960 1.00 86.44 122 GLU A O 1
ATOM 1023 N N . PHE A 1 123 ? 9.520 8.847 -2.336 1.00 86.38 123 PHE A N 1
ATOM 1024 C CA . PHE A 1 123 ? 9.282 7.541 -2.960 1.00 86.38 123 PHE A CA 1
ATOM 1025 C C . PHE A 1 123 ? 8.688 7.657 -4.373 1.00 86.38 123 PHE A C 1
ATOM 1027 O O . PHE A 1 123 ? 9.191 7.054 -5.321 1.00 86.38 123 PHE A O 1
ATOM 1034 N N . THR A 1 124 ? 7.636 8.461 -4.534 1.00 84.88 124 THR A N 1
ATOM 1035 C CA . THR A 1 124 ? 6.915 8.592 -5.812 1.00 84.88 124 THR A CA 1
ATOM 1036 C C . THR A 1 124 ? 7.656 9.438 -6.854 1.00 84.88 124 THR A C 1
ATOM 1038 O O . THR A 1 124 ? 7.274 9.459 -8.023 1.00 84.88 124 THR A O 1
ATOM 1041 N N . SER A 1 125 ? 8.736 10.121 -6.465 1.00 84.12 125 SER A N 1
ATOM 1042 C CA . SER A 1 125 ? 9.618 10.840 -7.391 1.00 84.12 125 SER A CA 1
ATOM 1043 C C . SER A 1 125 ? 10.658 9.946 -8.080 1.00 84.12 125 SER A C 1
ATOM 1045 O O . SER A 1 125 ? 11.255 10.377 -9.072 1.00 84.12 125 SER A O 1
ATOM 1047 N N . GLY A 1 126 ? 10.860 8.718 -7.587 1.00 84.12 126 GLY A N 1
ATOM 1048 C CA . GLY A 1 126 ? 11.833 7.768 -8.122 1.00 84.12 126 GLY A CA 1
ATOM 1049 C C . GLY A 1 126 ? 11.465 7.230 -9.509 1.00 84.12 126 GLY A C 1
ATOM 1050 O O . GLY A 1 126 ? 10.289 7.057 -9.836 1.00 84.12 126 GLY A O 1
ATOM 1051 N N . GLU A 1 127 ? 12.477 6.935 -10.328 1.00 84.19 127 GLU A N 1
ATOM 1052 C CA . GLU A 1 127 ? 12.282 6.433 -11.699 1.00 84.19 127 GLU A CA 1
ATOM 1053 C C . GLU A 1 127 ? 11.550 5.088 -11.731 1.00 84.19 127 GLU A C 1
ATOM 1055 O O . GLU A 1 127 ? 10.616 4.925 -12.515 1.00 84.19 127 GLU A O 1
ATOM 1060 N N . ASP A 1 128 ? 11.883 4.169 -10.818 1.00 86.19 128 ASP A N 1
ATOM 1061 C CA . ASP A 1 128 ? 11.226 2.860 -10.721 1.00 86.19 128 ASP A CA 1
ATOM 1062 C C . ASP A 1 128 ? 9.709 2.985 -10.510 1.00 86.19 128 ASP A C 1
ATOM 1064 O O . ASP A 1 128 ? 8.924 2.192 -11.043 1.00 86.19 128 ASP A O 1
ATOM 1068 N N . TYR A 1 129 ? 9.287 4.002 -9.750 1.00 86.38 129 TYR A N 1
ATOM 1069 C CA . TYR A 1 129 ? 7.876 4.295 -9.532 1.00 86.38 129 TYR A CA 1
ATOM 1070 C C . TYR A 1 129 ? 7.245 4.875 -10.802 1.00 86.38 129 TYR A C 1
ATOM 1072 O O . TYR A 1 129 ? 6.201 4.400 -11.239 1.00 86.38 129 TYR A O 1
ATOM 1080 N N . LYS A 1 130 ? 7.891 5.848 -11.456 1.00 84.94 130 LYS A N 1
ATOM 1081 C CA . LYS A 1 130 ? 7.365 6.489 -12.678 1.00 84.94 130 LYS A CA 1
ATOM 1082 C C . LYS A 1 130 ? 7.140 5.506 -13.826 1.00 84.94 130 LYS A C 1
ATOM 1084 O O . LYS A 1 130 ? 6.163 5.646 -14.564 1.00 84.94 130 LYS A O 1
ATOM 1089 N N . ILE A 1 131 ? 8.021 4.518 -13.987 1.00 85.44 131 ILE A N 1
ATOM 1090 C CA . ILE A 1 131 ? 7.905 3.514 -15.056 1.00 85.44 131 ILE A CA 1
ATOM 1091 C C . ILE A 1 131 ? 6.948 2.365 -14.711 1.00 85.44 131 ILE A C 1
ATOM 1093 O O . ILE A 1 131 ? 6.686 1.521 -15.573 1.00 85.44 131 ILE A O 1
ATOM 1097 N N . ALA A 1 132 ? 6.434 2.316 -13.477 1.00 87.38 132 ALA A N 1
ATOM 1098 C CA . ALA A 1 132 ? 5.601 1.221 -13.012 1.00 87.38 132 ALA A CA 1
ATOM 1099 C C . ALA A 1 132 ? 4.299 1.089 -13.819 1.00 87.38 132 ALA A C 1
ATOM 1101 O O . ALA A 1 132 ? 3.610 2.058 -14.149 1.00 87.38 132 ALA A O 1
ATOM 1102 N N . LYS A 1 133 ? 3.941 -0.159 -14.102 1.00 89.00 133 LYS A N 1
ATOM 1103 C CA . LYS A 1 133 ? 2.694 -0.597 -14.722 1.00 89.00 133 LYS A CA 1
ATOM 1104 C C . LYS A 1 133 ? 2.089 -1.670 -13.838 1.00 89.00 133 LYS A C 1
ATOM 1106 O O . LYS A 1 133 ? 2.730 -2.682 -13.550 1.00 89.00 133 LYS A O 1
ATOM 1111 N N . PHE A 1 134 ? 0.843 -1.461 -13.437 1.00 87.94 134 PHE A N 1
ATOM 1112 C CA . PHE A 1 134 ? 0.169 -2.370 -12.521 1.00 87.94 134 PHE A CA 1
ATOM 1113 C C . PHE A 1 134 ? -0.591 -3.466 -13.266 1.00 87.94 134 PHE A C 1
ATOM 1115 O O . PHE A 1 134 ? -1.253 -3.199 -14.271 1.00 87.94 134 PHE A O 1
ATOM 1122 N N . TYR A 1 135 ? -0.518 -4.693 -12.758 1.00 87.75 135 TYR A N 1
ATOM 1123 C CA . TYR A 1 135 ? -1.250 -5.849 -13.274 1.00 87.75 135 TYR A CA 1
ATOM 1124 C C . TYR A 1 135 ? -1.995 -6.574 -12.150 1.00 87.75 135 TYR A C 1
ATOM 1126 O O . TYR A 1 135 ? -1.636 -6.464 -10.981 1.00 87.75 135 TYR A O 1
ATOM 1134 N N . ASP A 1 136 ? -3.045 -7.310 -12.511 1.00 89.44 136 ASP A N 1
ATOM 1135 C CA . ASP A 1 136 ? -3.897 -8.016 -11.552 1.00 89.44 136 ASP A CA 1
ATOM 1136 C C . ASP A 1 136 ? -3.163 -9.226 -10.948 1.00 89.44 136 ASP A C 1
ATOM 1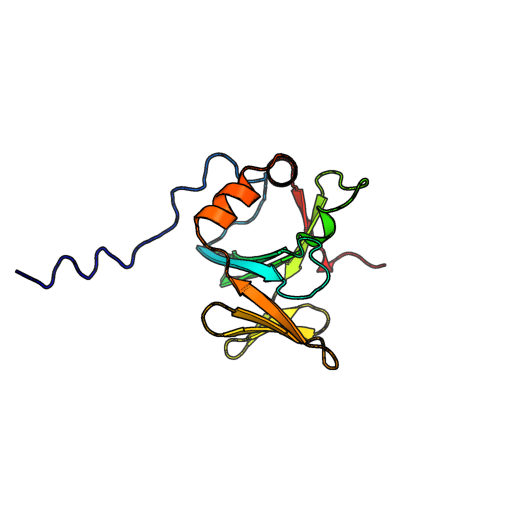138 O O . ASP A 1 136 ? -3.075 -10.288 -11.569 1.00 89.44 136 ASP A O 1
ATOM 1142 N N . GLY A 1 137 ? -2.631 -9.063 -9.736 1.00 86.44 137 GLY A N 1
ATOM 1143 C CA . GLY A 1 137 ? -1.936 -10.107 -8.981 1.00 86.44 137 GLY A CA 1
ATOM 1144 C C . GLY A 1 137 ? -2.867 -11.206 -8.466 1.00 86.44 137 GLY A C 1
ATOM 1145 O O . GLY A 1 137 ? -2.411 -12.298 -8.113 1.00 86.44 137 GLY A O 1
ATOM 1146 N N . ASP A 1 138 ? -4.186 -10.987 -8.482 1.00 84.62 138 ASP A N 1
ATOM 1147 C CA . ASP A 1 138 ? -5.126 -12.050 -8.133 1.00 84.62 138 ASP A CA 1
ATOM 1148 C C . ASP A 1 138 ? -5.188 -13.129 -9.218 1.00 84.62 138 ASP A C 1
ATOM 1150 O O . ASP A 1 138 ? -5.454 -14.289 -8.908 1.00 84.62 138 ASP A O 1
ATOM 1154 N N . SER A 1 139 ? -4.918 -12.745 -10.471 1.00 76.94 139 SER A N 1
ATOM 1155 C CA . SER A 1 139 ? -5.064 -13.590 -11.663 1.00 76.94 139 SER A CA 1
ATOM 1156 C C . SER A 1 139 ? -3.853 -14.468 -11.991 1.00 76.94 139 SER A C 1
ATOM 1158 O O . SER A 1 139 ? -3.954 -15.344 -12.848 1.00 76.94 139 SER A O 1
ATOM 1160 N N . ILE A 1 140 ? -2.719 -14.265 -11.315 1.00 62.44 140 ILE A N 1
ATOM 1161 C CA . ILE A 1 140 ? -1.525 -15.086 -11.525 1.00 62.44 140 ILE A CA 1
ATOM 1162 C C . ILE A 1 140 ? -1.708 -16.428 -10.811 1.00 62.44 140 ILE A C 1
ATOM 1164 O O . ILE A 1 140 ? -1.817 -16.480 -9.584 1.00 62.44 140 ILE A O 1
ATOM 1168 N N . GLN A 1 141 ? -1.751 -17.503 -11.599 1.00 51.66 141 GLN A N 1
ATOM 1169 C CA . GLN A 1 141 ? -1.516 -18.865 -11.126 1.00 51.66 141 GLN A CA 1
ATOM 1170 C C . GLN A 1 141 ? -0.002 -19.099 -11.153 1.00 51.66 141 GLN A C 1
ATOM 1172 O O . GLN A 1 141 ? 0.625 -18.871 -12.189 1.00 51.66 141 GLN A O 1
ATOM 1177 N N . TYR A 1 142 ? 0.568 -19.470 -10.007 1.00 49.97 142 TYR A N 1
ATOM 1178 C 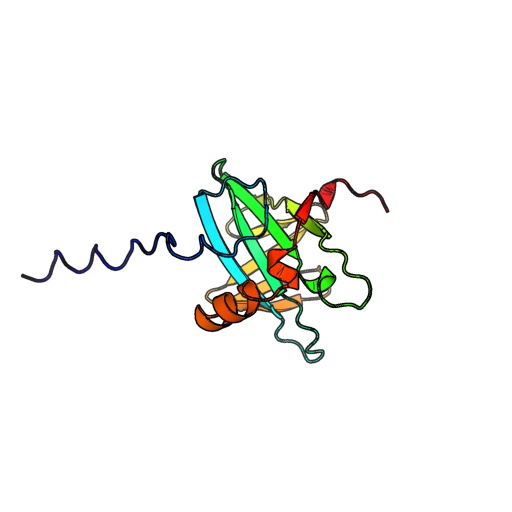CA . TYR A 1 142 ? 1.959 -19.916 -9.893 1.00 49.97 142 TYR A CA 1
ATOM 1179 C C . TYR A 1 142 ? 2.086 -21.383 -10.298 1.00 49.97 142 TYR A C 1
ATOM 1181 O O . TYR A 1 142 ? 1.143 -22.150 -9.990 1.00 49.97 142 TYR A O 1
#

Organism: NCBI:txid187101

Foldseek 3Di:
DPPPVVVVVPPPPPPPPPPQAAPEPFAFDDWDFKWFWDDPPPPGFIKGWTQGPVRWIKIWTCSLLPDPPQDQETEIFTWDDDPQWTATPVRFIWHDDPQWIWTCPPVDIIIIGTDDPVRVCVVSVDPSRSSHYYDHPVPDDD

Radius of gyration: 16.24 Å; chains: 1; bounding box: 35×55×30 Å

Sequence (142 aa):
MKKLIMILMMMITFVGMATNKPKDNFDYDKYVGYYTYEGEESTSKKIEIRKLKNGKYILIDYTYMYGSGYNGKLPYFKLISKNGKFYDKDKIQYILKGDKLIMDYGNEKYAYKKDSKQEIEEFTSGEDYKIAKFYDGDSIQY

Secondary structure (DSSP, 8-state):
--SSSTTGGG-----S--SS-------EEEEEEEEEE-SSS-S--EEEEEEETTS-EEEEEGGGGSSTT--SEEEEEEEEEETTEEE-TT--EEEEETTEEEEE-SS-EEEEEEPPHHHHHHHHTSHHHHT-EEEETTS---

pLDDT: mean 78.1, std 16.83, range [37.31, 93.94]